Protein AF-A0A535Q9F5-F1 (afdb_monomer_lite)

Radius of gyration: 15.38 Å; chains: 1; bounding box: 37×26×51 Å

Foldseek 3Di:
DLCVLVVQWDWDADPNWIFTFDDDDPPDLLRTAKTWDDDPFWIKIAGSDDQPPQVVQQDPVNIGTGGPVDDDPVVSVSVSSNVSNVCRVVCVVPPDPDDDPPPDDDDDDDD

Secondary structure (DSSP, 8-state):
-HHHH-TTPEEEEETTEEEEE-SSSTTSGGGEEEEEEE-SSEEEEEESS--TT-GGGB-TTS-EEEETTS---HHHHHHHHHHHHHHHHHHTTS-----------------

pLDDT: mean 80.8, std 19.72, range [33.69, 95.62]

Sequence (111 aa):
MIRAEAPHATEKISYGIPFYEYGDKPNTFQSRLIYFAAQKNHIAVYPAGEAQGLEQYLTERSTLRFPMDKPLPMAKIRALVRTRVSERDAGAKAKPIGAGARRSRSTQSKP

Structure (mmCIF, N/CA/C/O backbone):
data_AF-A0A535Q9F5-F1
#
_entry.id   AF-A0A535Q9F5-F1
#
loop_
_atom_site.group_PDB
_atom_site.id
_atom_site.type_symbol
_atom_site.label_atom_id
_atom_site.label_alt_id
_atom_site.label_comp_id
_atom_site.label_asym_id
_atom_site.label_entity_id
_atom_site.label_seq_id
_atom_site.pdbx_PDB_ins_code
_atom_site.Cartn_x
_atom_site.Cartn_y
_atom_site.Cartn_z
_atom_site.occupancy
_atom_site.B_iso_or_equiv
_atom_site.auth_seq_id
_atom_site.auth_comp_id
_atom_site.auth_asym_id
_atom_site.auth_atom_id
_atom_site.pdbx_PDB_model_num
ATOM 1 N N . MET A 1 1 ? -11.339 -3.574 -7.686 1.00 83.25 1 MET A N 1
ATOM 2 C CA . MET A 1 1 ? -10.781 -2.249 -8.051 1.00 83.25 1 MET A CA 1
ATOM 3 C C . MET A 1 1 ? -9.296 -2.325 -8.376 1.00 83.25 1 MET A C 1
ATOM 5 O O . MET A 1 1 ? -8.943 -1.958 -9.481 1.00 83.25 1 MET A O 1
ATOM 9 N N . ILE A 1 2 ? -8.434 -2.800 -7.467 1.00 85.38 2 ILE A N 1
ATOM 10 C CA . ILE A 1 2 ? -6.973 -2.780 -7.681 1.00 85.38 2 ILE A CA 1
ATOM 11 C C . ILE A 1 2 ? -6.567 -3.579 -8.929 1.00 85.38 2 ILE A C 1
ATOM 13 O O . ILE A 1 2 ? -5.886 -3.038 -9.787 1.00 85.38 2 ILE A O 1
ATOM 17 N N . ARG A 1 3 ? -7.108 -4.790 -9.114 1.00 88.38 3 ARG A N 1
ATOM 18 C CA . ARG A 1 3 ? -6.904 -5.606 -10.329 1.00 88.38 3 ARG A CA 1
ATOM 19 C C . ARG A 1 3 ? -7.375 -4.952 -11.637 1.00 88.38 3 ARG A C 1
ATOM 21 O O . ARG A 1 3 ? -6.944 -5.375 -12.695 1.00 88.38 3 ARG A O 1
ATOM 28 N N . ALA A 1 4 ? -8.261 -3.955 -11.589 1.00 90.25 4 ALA A N 1
ATOM 29 C CA . ALA A 1 4 ? -8.678 -3.238 -12.797 1.00 90.25 4 ALA A CA 1
ATOM 30 C C . ALA A 1 4 ? -7.624 -2.208 -13.232 1.00 90.25 4 ALA A C 1
ATOM 32 O O . ALA A 1 4 ? -7.402 -2.029 -14.421 1.00 90.25 4 ALA A O 1
ATOM 33 N N . GLU A 1 5 ? -6.958 -1.562 -12.268 1.00 90.62 5 GLU A N 1
ATOM 34 C CA . GLU A 1 5 ? -5.864 -0.616 -12.538 1.00 90.62 5 GLU A CA 1
ATOM 35 C C . GLU A 1 5 ? -4.506 -1.327 -12.687 1.00 90.62 5 GLU A C 1
ATOM 37 O O . GLU A 1 5 ? -3.591 -0.779 -13.288 1.00 90.62 5 GLU A O 1
ATOM 42 N N . ALA A 1 6 ? -4.372 -2.543 -12.149 1.00 90.56 6 ALA A N 1
ATOM 43 C CA . ALA A 1 6 ? -3.177 -3.377 -12.241 1.00 90.56 6 ALA A CA 1
ATOM 44 C C . ALA A 1 6 ? -3.553 -4.839 -12.575 1.00 90.56 6 ALA A C 1
ATOM 46 O O . ALA A 1 6 ? -3.532 -5.696 -11.687 1.00 90.56 6 ALA A O 1
ATOM 47 N N . PRO A 1 7 ? -3.918 -5.155 -13.833 1.00 89.75 7 PRO A N 1
ATOM 48 C CA . PRO A 1 7 ? -4.374 -6.498 -14.222 1.00 89.75 7 PRO A CA 1
ATOM 49 C C . PRO A 1 7 ? -3.349 -7.607 -13.980 1.00 89.75 7 PRO A C 1
ATOM 51 O O . PRO A 1 7 ? -3.723 -8.733 -13.664 1.00 89.75 7 PRO A O 1
ATOM 54 N N . HIS A 1 8 ? -2.061 -7.274 -14.078 1.00 89.31 8 HIS A N 1
ATOM 55 C CA . HIS A 1 8 ? -0.950 -8.199 -13.842 1.00 89.31 8 HIS A CA 1
ATOM 56 C C . HIS A 1 8 ? -0.536 -8.287 -12.367 1.00 89.31 8 HIS A C 1
ATOM 58 O O . HIS A 1 8 ? 0.391 -9.023 -12.033 1.00 89.31 8 HIS A O 1
ATOM 64 N N . ALA A 1 9 ? -1.193 -7.542 -11.470 1.00 92.81 9 ALA A N 1
ATOM 65 C CA . ALA A 1 9 ? -0.891 -7.626 -10.052 1.00 92.81 9 ALA A CA 1
ATOM 66 C C . ALA A 1 9 ? -1.451 -8.920 -9.448 1.00 92.81 9 ALA A C 1
ATOM 68 O O . ALA A 1 9 ? -2.616 -9.273 -9.647 1.00 92.81 9 ALA A O 1
ATOM 69 N N . THR A 1 10 ? -0.628 -9.593 -8.651 1.00 93.31 10 THR A N 1
ATOM 70 C CA . THR A 1 10 ? -0.994 -10.810 -7.925 1.00 93.31 10 THR A CA 1
ATOM 71 C C . THR A 1 10 ? -1.310 -10.468 -6.476 1.00 93.31 10 THR A C 1
ATOM 73 O O . THR A 1 10 ? -0.543 -9.772 -5.812 1.00 93.31 10 THR A O 1
ATOM 76 N N . GLU A 1 11 ? -2.440 -10.953 -5.969 1.00 94.38 11 GLU A N 1
ATOM 77 C CA . GLU A 1 11 ? -2.783 -10.814 -4.554 1.00 94.38 11 GLU A CA 1
ATOM 78 C C . GLU A 1 11 ? -1.990 -11.826 -3.719 1.00 94.38 11 GLU A C 1
ATOM 80 O O . GLU A 1 11 ? -1.933 -13.012 -4.043 1.00 94.38 11 GLU A O 1
ATOM 85 N N . LYS A 1 12 ? -1.359 -11.350 -2.647 1.00 94.50 12 LYS A N 1
ATOM 86 C CA . LYS A 1 12 ? -0.548 -12.144 -1.723 1.00 94.50 12 LYS A CA 1
ATOM 87 C C . LYS A 1 12 ? -0.834 -11.733 -0.284 1.00 94.50 12 LYS A C 1
ATOM 89 O O . LYS A 1 12 ? -1.417 -10.685 -0.022 1.00 94.50 12 LYS A O 1
ATOM 94 N N . ILE A 1 13 ? -0.378 -12.546 0.663 1.00 93.56 13 ILE A N 1
ATOM 95 C CA . ILE A 1 13 ? -0.478 -12.263 2.096 1.00 93.56 13 ILE A CA 1
ATOM 96 C C . ILE A 1 13 ? 0.933 -12.183 2.677 1.00 93.56 13 ILE A C 1
ATOM 98 O O . ILE A 1 13 ? 1.765 -13.053 2.434 1.00 93.56 13 ILE A O 1
ATOM 102 N N . SER A 1 14 ? 1.209 -11.138 3.458 1.00 88.19 14 SER A N 1
ATOM 103 C CA . SER A 1 14 ? 2.447 -10.996 4.234 1.00 88.19 14 SER A CA 1
ATOM 104 C C . SER A 1 14 ? 2.105 -10.447 5.611 1.00 88.19 14 SER A C 1
ATOM 106 O O . SER A 1 14 ? 1.341 -9.493 5.715 1.00 88.19 14 SER A O 1
ATOM 108 N N . TYR A 1 15 ? 2.671 -11.033 6.670 1.00 87.62 15 TYR A N 1
ATOM 109 C CA . TYR A 1 15 ? 2.345 -10.683 8.064 1.00 87.62 15 TYR A CA 1
ATOM 110 C C . TYR A 1 15 ? 0.839 -10.768 8.388 1.00 87.62 15 TYR A C 1
ATOM 112 O O . TYR A 1 15 ? 0.326 -9.988 9.183 1.00 87.62 15 TYR A O 1
ATOM 120 N N . GLY A 1 16 ? 0.115 -11.679 7.727 1.00 91.56 16 GLY A N 1
ATOM 121 C CA . GLY A 1 16 ? -1.342 -11.803 7.856 1.00 91.56 16 GLY A CA 1
ATOM 122 C C . GLY A 1 16 ? -2.144 -10.684 7.178 1.00 91.56 16 GLY A C 1
ATOM 123 O O . GLY A 1 16 ? -3.358 -10.634 7.340 1.00 91.56 16 GLY A O 1
ATOM 124 N N . ILE A 1 17 ? -1.494 -9.797 6.416 1.00 92.00 17 ILE A N 1
ATOM 125 C CA . ILE A 1 17 ? -2.133 -8.670 5.731 1.00 92.00 17 ILE A CA 1
ATOM 126 C C . ILE A 1 17 ? -2.110 -8.906 4.212 1.00 92.00 17 ILE A C 1
ATOM 128 O O . ILE A 1 17 ? -1.028 -9.125 3.648 1.00 92.00 17 ILE A O 1
ATOM 132 N N . PRO A 1 18 ? -3.270 -8.845 3.536 1.00 94.44 18 PRO A N 1
ATOM 133 C CA . PRO A 1 18 ? -3.346 -8.887 2.082 1.00 94.44 18 PRO A CA 1
ATOM 134 C C . PRO A 1 18 ? -2.661 -7.689 1.415 1.00 94.44 18 PRO A C 1
ATOM 136 O O . PRO A 1 18 ? -2.749 -6.544 1.874 1.00 94.44 18 PRO A O 1
ATOM 139 N N . PHE A 1 19 ? -1.998 -7.948 0.292 1.00 94.56 19 PHE A N 1
ATOM 140 C CA . PHE A 1 19 ? -1.381 -6.927 -0.543 1.00 94.56 19 PHE A CA 1
ATOM 141 C C . PHE A 1 19 ? -1.354 -7.333 -2.011 1.00 94.56 19 PHE A C 1
ATOM 143 O O . PHE A 1 19 ? -1.454 -8.512 -2.344 1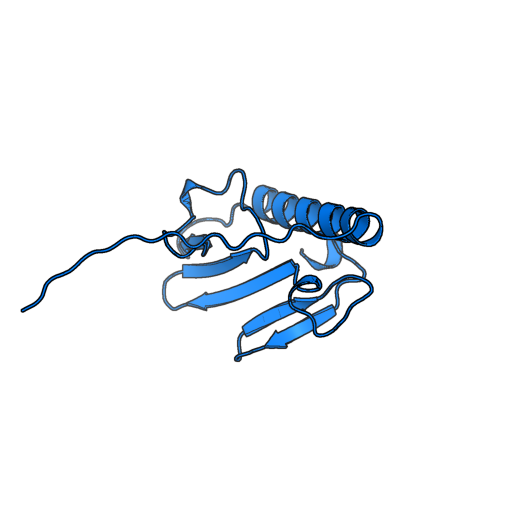.00 94.56 19 PHE A O 1
ATOM 150 N N . TYR A 1 20 ? -1.181 -6.345 -2.885 1.00 94.69 20 TYR A N 1
ATOM 151 C CA . TYR A 1 20 ? -0.971 -6.580 -4.311 1.00 94.69 20 TYR A CA 1
ATOM 152 C C . TYR A 1 20 ? 0.505 -6.439 -4.669 1.00 94.69 20 TYR A C 1
ATOM 154 O O . TYR A 1 20 ? 1.125 -5.402 -4.410 1.00 94.69 20 TYR A O 1
ATOM 162 N N . GLU A 1 21 ? 1.049 -7.496 -5.260 1.00 93.19 21 GLU A N 1
ATOM 163 C CA . GLU A 1 21 ? 2.391 -7.569 -5.820 1.00 93.19 21 GLU A CA 1
ATOM 164 C C . GLU A 1 21 ? 2.353 -7.329 -7.335 1.00 93.19 21 GLU A C 1
ATOM 166 O O . GLU A 1 21 ? 1.460 -7.834 -8.008 1.00 93.19 21 GLU A O 1
ATOM 171 N N . TYR A 1 22 ? 3.301 -6.569 -7.881 1.00 92.56 22 TYR A N 1
ATOM 172 C CA . TYR A 1 22 ? 3.367 -6.179 -9.288 1.00 92.56 22 TYR A CA 1
ATOM 173 C C . TYR A 1 22 ? 4.817 -5.940 -9.744 1.00 92.56 22 TYR A C 1
ATOM 175 O O . TYR A 1 22 ? 5.647 -5.457 -8.969 1.00 92.56 22 TYR A O 1
ATOM 183 N N . GLY A 1 23 ? 5.098 -6.223 -11.019 1.00 87.38 23 GLY A N 1
ATOM 184 C CA . GLY A 1 23 ? 6.397 -6.015 -11.669 1.00 87.38 23 GLY A CA 1
ATOM 185 C C . GLY A 1 23 ? 7.316 -7.244 -11.665 1.00 87.38 23 GLY A C 1
ATOM 186 O O . GLY A 1 23 ? 6.982 -8.295 -11.123 1.00 87.38 23 GLY A O 1
ATOM 187 N N . ASP A 1 24 ? 8.507 -7.094 -12.252 1.00 82.69 24 ASP A N 1
ATOM 188 C CA . ASP A 1 24 ? 9.392 -8.219 -12.623 1.00 82.69 24 ASP A CA 1
ATOM 189 C C . ASP A 1 24 ? 10.226 -8.807 -11.471 1.00 82.69 24 ASP A C 1
ATOM 191 O O . ASP A 1 24 ? 10.945 -9.790 -11.647 1.00 82.69 24 ASP A O 1
ATOM 195 N N . LYS A 1 25 ? 10.176 -8.197 -10.281 1.00 83.88 25 LYS A N 1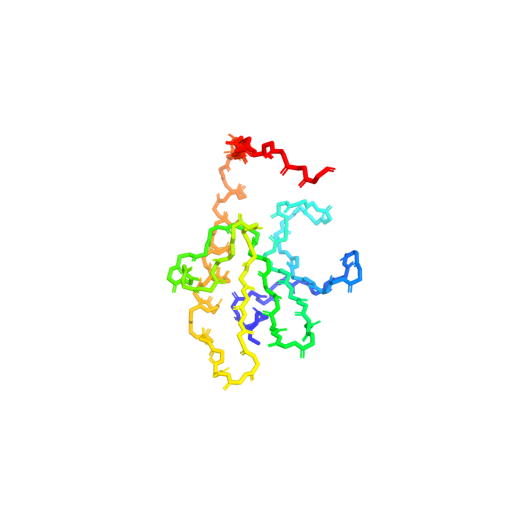
ATOM 196 C CA . LYS A 1 25 ? 10.965 -8.606 -9.104 1.00 83.88 25 LYS A CA 1
ATOM 197 C C . LYS A 1 25 ? 10.057 -9.092 -7.972 1.00 83.88 25 LYS A C 1
ATOM 199 O O . LYS A 1 25 ? 9.955 -8.395 -6.955 1.00 83.88 25 LYS A O 1
ATOM 204 N N . PRO A 1 26 ? 9.392 -10.251 -8.120 1.00 84.06 26 PRO A N 1
ATOM 205 C CA . PRO A 1 26 ? 8.459 -10.755 -7.120 1.00 84.06 26 PRO A CA 1
ATOM 206 C C . PRO A 1 26 ? 9.164 -11.039 -5.791 1.00 84.06 26 PRO A C 1
ATOM 208 O O . PRO A 1 26 ? 10.375 -11.256 -5.732 1.00 84.06 26 PRO A O 1
ATOM 211 N N . ASN A 1 27 ? 8.396 -11.048 -4.706 1.00 83.38 27 ASN A N 1
ATOM 212 C CA . ASN A 1 27 ? 8.850 -11.254 -3.330 1.00 83.38 27 ASN A CA 1
ATOM 213 C C . ASN A 1 27 ? 9.829 -10.185 -2.814 1.00 83.38 27 ASN A C 1
ATOM 215 O O . ASN A 1 27 ? 10.484 -10.378 -1.790 1.00 83.38 27 ASN A O 1
ATOM 219 N N . THR A 1 28 ? 9.906 -9.026 -3.473 1.00 84.88 28 THR A N 1
ATOM 220 C CA . THR A 1 28 ? 10.725 -7.895 -3.017 1.00 84.88 28 THR A CA 1
ATOM 221 C C . THR A 1 28 ? 9.866 -6.770 -2.457 1.00 84.88 28 THR A C 1
ATOM 223 O O . THR A 1 28 ? 8.693 -6.615 -2.802 1.00 84.88 28 THR A O 1
ATOM 226 N N . PHE A 1 29 ? 10.461 -5.911 -1.626 1.00 80.56 29 PHE A N 1
ATOM 227 C CA . PHE A 1 29 ? 9.773 -4.710 -1.145 1.00 80.56 29 PHE A CA 1
ATOM 228 C C . PHE A 1 29 ? 9.327 -3.780 -2.281 1.00 80.56 29 PHE A C 1
ATOM 230 O O . PHE A 1 29 ? 8.315 -3.098 -2.158 1.00 80.56 29 PHE A O 1
ATOM 237 N N . GLN A 1 30 ? 10.061 -3.786 -3.396 1.00 82.88 30 GLN A N 1
ATOM 238 C CA . GLN A 1 30 ? 9.788 -2.951 -4.564 1.00 82.88 30 GLN A CA 1
ATOM 239 C C . GLN A 1 30 ? 8.583 -3.444 -5.369 1.00 82.88 30 GLN A C 1
ATOM 241 O O . GLN A 1 30 ? 7.937 -2.642 -6.024 1.00 82.88 30 GLN A O 1
ATOM 246 N N . SER A 1 31 ? 8.252 -4.734 -5.302 1.00 87.31 31 SER A N 1
ATOM 247 C CA . SER A 1 31 ? 7.092 -5.284 -6.014 1.00 87.31 31 SER A CA 1
ATOM 248 C C . SER A 1 31 ? 5.750 -5.008 -5.336 1.00 87.31 31 SER A C 1
ATOM 250 O O . SER A 1 31 ? 4.696 -5.255 -5.903 1.00 87.31 31 SER A O 1
ATOM 252 N N . ARG A 1 32 ? 5.745 -4.482 -4.112 1.00 90.44 32 ARG A N 1
ATOM 253 C CA . ARG A 1 32 ? 4.507 -4.218 -3.372 1.00 90.44 32 ARG A CA 1
ATOM 254 C C . ARG A 1 32 ? 3.883 -2.922 -3.888 1.00 90.44 32 ARG A C 1
ATOM 256 O O . ARG A 1 32 ? 4.564 -1.900 -3.937 1.00 90.44 32 ARG A O 1
ATOM 263 N N . LEU A 1 33 ? 2.597 -2.946 -4.235 1.00 91.19 33 LEU A N 1
ATOM 264 C CA . LEU A 1 33 ? 1.843 -1.744 -4.613 1.00 91.19 33 LEU A CA 1
ATOM 265 C C . LEU A 1 33 ? 1.114 -1.139 -3.415 1.00 91.19 33 LEU A C 1
ATOM 267 O O . LEU A 1 33 ? 1.206 0.060 -3.144 1.00 91.19 33 LEU A O 1
ATOM 271 N N . ILE A 1 34 ? 0.359 -1.975 -2.710 1.00 92.38 34 ILE A N 1
ATOM 272 C CA . ILE A 1 34 ? -0.569 -1.533 -1.675 1.00 92.38 34 ILE A CA 1
ATOM 273 C C . ILE A 1 34 ? -0.913 -2.695 -0.749 1.00 92.38 34 ILE A C 1
ATOM 275 O O . ILE A 1 34 ? -1.178 -3.802 -1.217 1.00 92.38 34 ILE A O 1
ATOM 279 N N . TYR A 1 35 ? -0.935 -2.416 0.551 1.00 93.75 35 TYR A N 1
ATOM 280 C CA . TYR A 1 35 ? -1.500 -3.294 1.575 1.00 93.75 35 TYR A CA 1
ATOM 281 C C . TYR A 1 35 ? -2.820 -2.724 2.065 1.00 93.75 35 TYR A C 1
ATOM 283 O O . TYR A 1 35 ? -2.987 -1.501 2.127 1.00 93.75 35 TYR A O 1
ATOM 291 N N . PHE A 1 36 ? -3.718 -3.600 2.495 1.00 92.81 36 PHE A N 1
ATOM 292 C CA . PHE A 1 36 ? -4.977 -3.200 3.104 1.00 92.81 36 PHE A CA 1
ATOM 293 C C . PHE A 1 36 ? -5.336 -4.133 4.258 1.00 92.81 36 PHE A C 1
ATOM 295 O O . PHE A 1 36 ? -5.151 -5.343 4.180 1.00 92.81 36 PHE A O 1
ATOM 302 N N . ALA A 1 37 ? -5.852 -3.559 5.340 1.00 92.88 37 ALA A N 1
ATOM 303 C CA . ALA A 1 37 ? -6.287 -4.294 6.516 1.00 92.88 37 ALA A CA 1
ATOM 304 C C . ALA A 1 37 ? -7.605 -3.725 7.046 1.00 92.88 37 ALA A C 1
ATOM 306 O O . ALA A 1 37 ? -7.776 -2.508 7.157 1.00 92.88 37 ALA A O 1
ATOM 307 N N . ALA A 1 38 ? -8.519 -4.614 7.425 1.00 92.12 38 ALA A N 1
ATOM 308 C CA . ALA A 1 38 ? -9.699 -4.244 8.191 1.00 92.12 38 ALA A CA 1
ATOM 309 C C . ALA A 1 38 ? -9.311 -4.087 9.670 1.00 92.12 38 ALA A C 1
ATOM 311 O O . ALA A 1 38 ? -8.691 -4.973 10.256 1.00 92.12 38 ALA A O 1
ATOM 312 N N . GLN A 1 39 ? -9.655 -2.951 10.268 1.00 91.19 39 GLN A N 1
ATOM 313 C CA . GLN A 1 39 ? -9.522 -2.684 11.702 1.00 91.19 39 GLN A CA 1
ATOM 314 C C . GLN A 1 39 ? -10.912 -2.427 12.287 1.00 91.19 39 GLN A C 1
ATOM 316 O O . GLN A 1 39 ? -11.848 -2.158 11.546 1.00 91.19 39 GLN A O 1
ATOM 321 N N . LYS A 1 40 ? -11.059 -2.466 13.617 1.00 91.19 40 LYS A N 1
ATOM 322 C CA . LYS A 1 40 ? -12.380 -2.373 14.276 1.00 91.19 40 LYS A CA 1
ATOM 323 C C . LYS A 1 40 ? -13.228 -1.167 13.839 1.00 91.19 40 LYS A C 1
ATOM 325 O O . LYS A 1 40 ? -14.427 -1.312 13.675 1.00 91.19 40 LYS A O 1
ATOM 330 N N . ASN A 1 41 ? -12.596 -0.005 13.652 1.00 92.81 41 ASN A N 1
ATOM 331 C CA . ASN A 1 41 ? -13.290 1.266 13.384 1.00 92.81 41 ASN A CA 1
ATOM 332 C C . ASN A 1 41 ? -12.874 1.923 12.056 1.00 92.81 41 ASN A C 1
ATOM 334 O O . ASN A 1 41 ? -13.339 3.013 11.726 1.00 92.81 41 ASN A O 1
ATOM 338 N N . HIS A 1 42 ? -11.922 1.334 11.330 1.00 94.38 42 HIS A N 1
ATOM 339 C CA . HIS A 1 42 ? -11.368 1.936 10.119 1.00 94.38 42 HIS A CA 1
ATOM 340 C C . HIS A 1 42 ? -10.794 0.878 9.180 1.00 94.38 42 HIS A C 1
ATOM 342 O O . HIS A 1 42 ? -10.471 -0.237 9.582 1.00 94.38 42 HIS A O 1
ATOM 348 N N . ILE A 1 43 ? -10.607 1.254 7.924 1.00 94.44 43 ILE A N 1
ATOM 349 C CA . ILE A 1 43 ? -9.826 0.489 6.959 1.00 94.44 43 ILE A CA 1
ATOM 350 C C . ILE A 1 43 ? -8.436 1.119 6.908 1.00 94.44 43 ILE A C 1
ATOM 352 O O . ILE A 1 43 ? -8.294 2.318 6.657 1.00 94.44 43 ILE A O 1
ATOM 356 N N . ALA A 1 44 ? -7.410 0.323 7.192 1.00 94.00 44 ALA A N 1
ATOM 357 C CA . ALA A 1 44 ? -6.021 0.742 7.099 1.00 94.00 44 ALA A CA 1
ATOM 358 C C . ALA A 1 44 ? -5.479 0.399 5.712 1.00 94.00 44 ALA A C 1
ATOM 360 O O . ALA A 1 44 ? -5.608 -0.732 5.247 1.00 94.00 44 ALA A O 1
ATOM 361 N N . VAL A 1 45 ? -4.853 1.372 5.060 1.00 94.25 45 VAL A N 1
ATOM 362 C CA . VAL A 1 45 ? -4.167 1.192 3.783 1.00 94.25 45 VAL A CA 1
ATOM 363 C C . VAL A 1 45 ? -2.728 1.647 3.938 1.00 94.25 45 VAL A C 1
ATOM 365 O O . VAL A 1 45 ? -2.459 2.746 4.423 1.00 94.25 45 VAL A O 1
ATOM 368 N N . TYR A 1 46 ? -1.802 0.805 3.494 1.00 92.25 46 TYR A N 1
ATOM 369 C CA . TYR A 1 46 ? -0.379 1.116 3.498 1.00 92.25 46 TYR A CA 1
ATOM 370 C C . TYR A 1 46 ? 0.065 1.268 2.045 1.00 92.25 46 TYR A C 1
ATOM 372 O O . TYR A 1 46 ? 0.222 0.263 1.339 1.00 92.25 46 TYR A O 1
ATOM 380 N N . PRO A 1 47 ? 0.200 2.512 1.563 1.00 88.75 47 PRO A N 1
ATOM 381 C CA . PRO A 1 47 ? 0.707 2.762 0.228 1.00 88.75 47 PRO A CA 1
ATOM 382 C C . PRO A 1 47 ? 2.195 2.405 0.198 1.00 88.75 47 PRO A C 1
ATOM 384 O O . PRO A 1 47 ? 2.969 2.861 1.038 1.00 88.75 47 PRO A O 1
ATOM 387 N N . ALA A 1 48 ? 2.629 1.610 -0.780 1.00 86.00 48 ALA A N 1
ATOM 388 C CA . ALA A 1 48 ? 4.053 1.362 -1.001 1.00 86.00 48 ALA A CA 1
ATOM 389 C C . ALA A 1 48 ? 4.700 2.526 -1.787 1.00 86.00 48 ALA A C 1
ATOM 391 O O . ALA A 1 48 ? 5.334 2.313 -2.823 1.00 86.00 48 ALA A O 1
ATOM 392 N N . GLY A 1 49 ? 4.470 3.758 -1.315 1.00 83.38 49 GLY A N 1
ATOM 393 C CA . GLY A 1 49 ? 4.913 5.034 -1.886 1.00 83.38 49 GLY A CA 1
ATOM 394 C C . GLY A 1 49 ? 4.073 6.220 -1.376 1.00 83.38 49 GLY A C 1
ATOM 395 O O . GLY A 1 49 ? 3.322 6.085 -0.412 1.00 83.38 49 GLY A O 1
ATOM 396 N N . GLU A 1 50 ? 4.179 7.383 -2.023 1.00 83.19 50 GLU A N 1
ATOM 397 C CA . GLU A 1 50 ? 3.461 8.609 -1.631 1.00 83.19 50 GLU A CA 1
ATOM 398 C C . GLU A 1 50 ? 1.940 8.555 -1.859 1.00 83.19 50 GLU A C 1
ATOM 400 O O . GLU A 1 50 ? 1.473 8.025 -2.866 1.00 83.19 50 GLU A O 1
ATOM 405 N N . ALA A 1 51 ? 1.157 9.150 -0.954 1.00 85.38 51 ALA A N 1
ATOM 406 C CA . ALA A 1 51 ? -0.308 9.162 -1.000 1.00 85.38 51 ALA A CA 1
ATOM 407 C C . ALA A 1 51 ? -0.888 10.552 -1.302 1.00 85.38 51 ALA A C 1
ATOM 409 O O . ALA A 1 51 ? -1.638 11.111 -0.500 1.00 85.38 51 ALA A O 1
ATOM 410 N N . GLN A 1 52 ? -0.532 11.100 -2.464 1.00 85.06 52 GLN A N 1
ATOM 411 C CA . GLN A 1 52 ? -0.997 12.416 -2.911 1.00 85.06 52 GLN A CA 1
ATOM 412 C C . GLN A 1 52 ? -2.532 12.497 -2.971 1.00 85.06 52 GLN A C 1
ATOM 414 O O . GLN A 1 52 ? -3.209 11.582 -3.449 1.00 85.06 52 GLN A O 1
ATOM 419 N N . GLY A 1 53 ? -3.090 13.598 -2.471 1.00 86.12 53 GLY A N 1
ATOM 420 C CA . GLY A 1 53 ? -4.529 13.860 -2.413 1.00 86.12 53 GLY A CA 1
ATOM 421 C C . GLY A 1 53 ? -5.275 13.114 -1.299 1.00 86.12 53 GLY A C 1
ATOM 422 O O . GLY A 1 53 ? -6.499 13.264 -1.175 1.00 86.12 53 GLY A O 1
ATOM 423 N N . LEU A 1 54 ? -4.581 12.296 -0.502 1.00 91.69 54 LEU A N 1
ATOM 424 C CA . LEU A 1 54 ? -5.119 11.529 0.627 1.00 91.69 54 LEU A CA 1
ATOM 425 C C . LEU A 1 54 ? -4.529 11.979 1.976 1.00 91.69 54 LEU A C 1
ATOM 427 O O . LEU A 1 54 ? -4.660 11.267 2.970 1.00 91.69 54 LEU A O 1
ATOM 431 N N . GLU A 1 55 ? -3.932 13.168 2.030 1.00 91.44 55 GLU A N 1
ATOM 432 C CA . GLU A 1 55 ? -3.219 13.722 3.187 1.00 91.44 55 GLU A CA 1
ATOM 433 C C . GLU A 1 55 ? -4.104 13.777 4.435 1.00 91.44 55 GLU A C 1
ATOM 435 O O . GLU A 1 55 ? -3.655 13.444 5.525 1.00 91.44 55 GLU A O 1
ATOM 440 N N . GLN A 1 56 ? -5.392 14.094 4.270 1.00 92.12 56 GLN A N 1
ATOM 441 C CA . GLN A 1 56 ? -6.362 14.129 5.373 1.00 92.12 56 GLN A CA 1
ATOM 442 C C . GLN A 1 56 ? -6.589 12.768 6.059 1.00 92.12 56 GLN A C 1
ATOM 444 O O . GLN A 1 56 ? -7.097 12.718 7.175 1.00 92.12 56 GLN A O 1
ATOM 449 N N . TYR A 1 57 ? -6.250 11.660 5.391 1.00 92.56 57 TYR A N 1
ATOM 450 C CA . TYR A 1 57 ? -6.344 10.304 5.944 1.00 92.56 57 TYR A CA 1
ATOM 451 C C . TYR A 1 57 ? -4.982 9.777 6.405 1.00 92.56 57 TYR A C 1
ATOM 453 O O . TYR A 1 57 ? -4.906 8.681 6.967 1.00 92.56 57 TYR A O 1
ATOM 461 N N . LEU A 1 58 ? -3.903 10.515 6.132 1.00 92.38 58 LEU A N 1
ATOM 462 C CA . LEU A 1 58 ? -2.542 10.094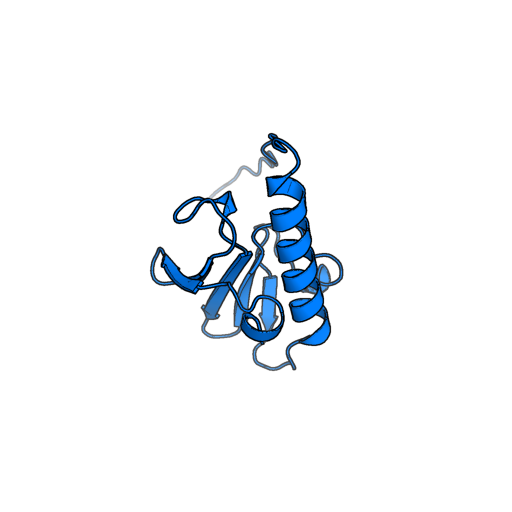 6.408 1.00 92.38 58 LEU A CA 1
ATOM 463 C C . LEU A 1 58 ? -2.223 10.277 7.890 1.00 92.38 58 LEU A C 1
ATOM 465 O O . LEU A 1 58 ? -2.332 11.356 8.461 1.00 92.38 58 LEU A O 1
ATOM 469 N N . THR A 1 59 ? -1.783 9.195 8.514 1.00 89.69 59 THR A N 1
ATOM 470 C CA . THR A 1 59 ? -1.246 9.222 9.875 1.00 89.69 59 THR A CA 1
ATOM 471 C C . THR A 1 59 ? 0.248 9.523 9.865 1.00 89.69 59 THR A C 1
ATOM 473 O O . THR A 1 59 ? 0.939 9.308 8.868 1.00 89.69 59 THR A O 1
ATOM 476 N N . GLU A 1 60 ? 0.797 9.904 11.019 1.00 83.31 60 GLU A N 1
ATOM 477 C CA . GLU A 1 60 ? 2.236 10.159 11.180 1.00 83.31 60 GLU A CA 1
ATOM 478 C C . GLU A 1 60 ? 3.128 8.958 10.812 1.00 83.31 60 GLU A C 1
ATOM 480 O O . GLU A 1 60 ? 4.299 9.127 10.477 1.00 83.31 60 GLU A O 1
ATOM 485 N N . ARG A 1 61 ? 2.571 7.738 10.831 1.00 82.38 61 ARG A N 1
ATOM 486 C CA . ARG A 1 61 ? 3.256 6.481 10.490 1.00 82.38 61 ARG A CA 1
ATOM 487 C C . ARG A 1 61 ? 3.096 6.077 9.019 1.00 82.38 61 ARG A C 1
ATOM 489 O O . ARG A 1 61 ? 3.232 4.903 8.693 1.00 82.38 61 ARG A O 1
ATOM 496 N N . SER A 1 62 ? 2.780 7.019 8.129 1.00 85.19 62 SER A N 1
ATOM 497 C CA . SER A 1 62 ? 2.589 6.766 6.688 1.00 85.19 62 SER A CA 1
ATOM 498 C C . SER A 1 62 ? 1.500 5.725 6.372 1.00 85.19 62 SER A C 1
ATOM 500 O O . SER A 1 62 ? 1.551 5.037 5.358 1.00 85.19 62 SER A O 1
ATOM 502 N N . THR A 1 63 ? 0.511 5.585 7.258 1.00 91.69 63 THR A N 1
ATOM 503 C CA . THR A 1 63 ? -0.662 4.719 7.056 1.00 91.69 63 THR A CA 1
ATOM 504 C C . THR A 1 63 ? -1.871 5.590 6.765 1.00 91.69 63 THR A C 1
ATOM 506 O O . THR A 1 63 ? -2.117 6.543 7.505 1.00 91.69 63 THR A O 1
ATOM 509 N N . LEU A 1 64 ? -2.639 5.247 5.738 1.00 94.19 64 LEU A N 1
ATOM 510 C CA . LEU A 1 64 ? -3.928 5.861 5.456 1.00 94.19 64 LEU A CA 1
ATOM 511 C C . LEU A 1 64 ? -5.003 5.168 6.296 1.00 94.19 64 LEU A C 1
ATOM 513 O O . LEU A 1 64 ? -5.137 3.945 6.239 1.00 94.19 64 LEU A O 1
ATOM 517 N N . ARG A 1 65 ? -5.759 5.932 7.084 1.00 95.62 65 ARG A N 1
ATOM 518 C CA . ARG A 1 65 ? -6.882 5.417 7.876 1.00 95.62 65 ARG A CA 1
ATOM 519 C C . ARG A 1 65 ? -8.185 5.983 7.349 1.00 95.62 65 ARG A C 1
ATOM 521 O O . ARG A 1 65 ? -8.448 7.176 7.471 1.00 95.62 65 ARG A O 1
ATOM 528 N N . PHE A 1 66 ? -9.008 5.107 6.794 1.00 95.00 66 PHE A N 1
ATOM 529 C CA . PHE A 1 66 ? -10.326 5.462 6.302 1.00 95.00 66 PHE A CA 1
ATOM 530 C C . PHE A 1 66 ? -11.389 5.102 7.340 1.00 95.00 66 PHE A C 1
ATOM 532 O O . PHE A 1 66 ? -11.507 3.921 7.673 1.00 95.00 66 PHE A O 1
ATOM 539 N N . PRO A 1 67 ? -12.149 6.076 7.863 1.00 94.31 67 PRO A N 1
ATOM 540 C CA . PRO A 1 67 ? -13.243 5.802 8.792 1.00 94.31 67 PRO A CA 1
ATOM 541 C C . PRO A 1 67 ? -14.285 4.861 8.170 1.00 94.31 67 PRO A C 1
ATOM 543 O O . PRO A 1 67 ? -14.581 4.981 6.983 1.00 94.31 67 PRO A O 1
ATOM 546 N N . MET A 1 68 ? -14.826 3.923 8.952 1.00 91.50 68 MET A N 1
ATOM 547 C CA . MET A 1 68 ? -15.849 2.980 8.464 1.00 91.50 68 MET A CA 1
ATOM 548 C C . MET A 1 68 ? -17.226 3.621 8.249 1.00 91.50 68 MET A C 1
ATOM 550 O O . MET A 1 68 ? -18.026 3.101 7.480 1.00 91.50 68 MET A O 1
ATOM 554 N N . ASP A 1 69 ? -17.495 4.748 8.905 1.00 92.50 69 ASP A N 1
ATOM 555 C CA . ASP A 1 69 ? -18.743 5.516 8.831 1.00 92.50 69 ASP A CA 1
ATOM 556 C C . ASP A 1 69 ? -18.821 6.438 7.603 1.00 92.50 69 ASP A C 1
ATOM 558 O O . ASP A 1 69 ? -19.843 7.082 7.372 1.00 92.50 69 ASP A O 1
ATOM 562 N N . LYS A 1 70 ? -17.749 6.522 6.804 1.00 89.88 70 LYS A N 1
ATOM 563 C CA . LYS A 1 70 ? -17.659 7.422 5.649 1.00 89.88 70 LYS A CA 1
ATOM 564 C C . LYS A 1 70 ? -17.400 6.654 4.356 1.00 89.88 70 LYS A C 1
ATOM 566 O O . LYS A 1 70 ? -16.682 5.654 4.362 1.00 89.88 70 LYS A O 1
ATOM 571 N N . PRO A 1 71 ? -17.922 7.141 3.217 1.00 91.62 71 PRO A N 1
ATOM 572 C CA . PRO A 1 71 ? -17.626 6.533 1.931 1.00 91.62 71 PRO A CA 1
ATOM 573 C C . PRO A 1 71 ? -16.124 6.603 1.640 1.00 91.62 71 PRO A C 1
ATOM 575 O O . PRO A 1 71 ? -15.475 7.638 1.821 1.00 91.62 71 PRO A O 1
ATOM 578 N N . LEU A 1 72 ? -15.572 5.493 1.149 1.00 91.06 72 LEU A N 1
ATOM 579 C CA . LEU A 1 72 ? -14.184 5.450 0.705 1.00 91.06 72 LEU A CA 1
ATOM 580 C C . LEU A 1 72 ? -13.992 6.369 -0.511 1.00 91.06 72 LEU A C 1
ATOM 582 O O . LEU A 1 72 ? -14.783 6.301 -1.457 1.00 91.06 72 LEU A O 1
ATOM 586 N N . PRO A 1 73 ? -12.921 7.182 -0.560 1.00 92.62 73 PRO A N 1
ATOM 587 C CA . PRO A 1 73 ? -12.618 8.036 -1.703 1.00 92.62 73 PRO A CA 1
ATOM 588 C C . PRO A 1 73 ? -12.028 7.204 -2.851 1.00 92.62 73 PRO A C 1
ATOM 590 O O . PRO A 1 73 ? -10.850 7.316 -3.195 1.00 92.62 73 PRO A O 1
ATOM 593 N N . MET A 1 74 ? -12.851 6.344 -3.449 1.00 91.38 74 M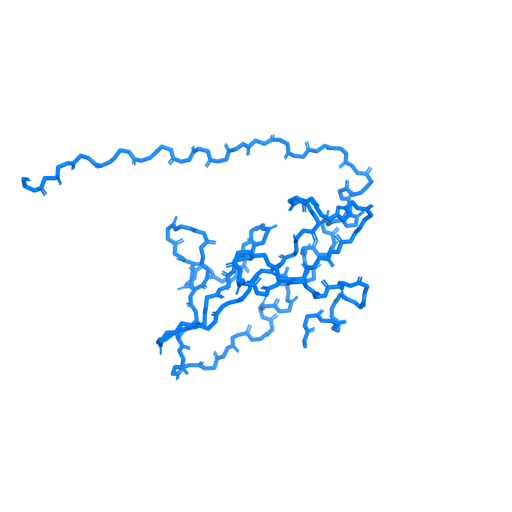ET A N 1
ATOM 594 C CA . MET A 1 74 ? -12.419 5.313 -4.395 1.00 91.38 74 MET A CA 1
ATOM 595 C C . MET A 1 74 ? -11.626 5.883 -5.571 1.00 91.38 74 MET A C 1
ATOM 597 O O . MET A 1 74 ? -10.613 5.303 -5.947 1.00 91.38 74 MET A O 1
ATOM 601 N N . ALA A 1 75 ? -12.024 7.037 -6.114 1.00 92.25 75 ALA A N 1
ATOM 602 C CA . ALA A 1 75 ? -11.303 7.696 -7.206 1.00 92.25 75 ALA A CA 1
ATOM 603 C C . ALA A 1 75 ? -9.847 8.031 -6.832 1.00 92.25 75 ALA A C 1
ATOM 605 O O . ALA A 1 75 ? -8.931 7.777 -7.611 1.00 92.25 75 ALA A O 1
ATOM 606 N N . LYS A 1 76 ? -9.620 8.517 -5.607 1.00 92.62 76 LYS A N 1
ATOM 607 C CA . LYS A 1 76 ? -8.279 8.836 -5.102 1.00 92.62 76 LYS A CA 1
ATOM 608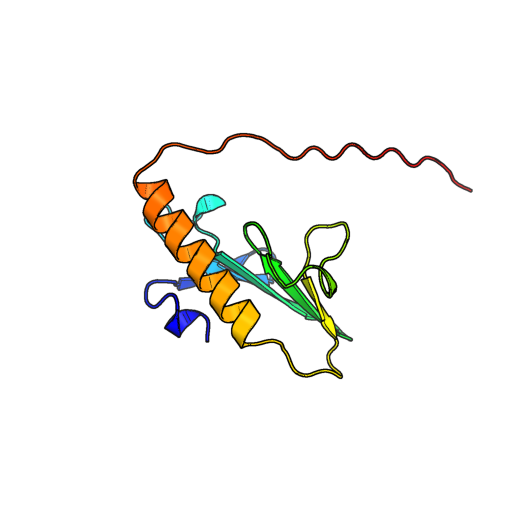 C C . LYS A 1 76 ? -7.451 7.574 -4.863 1.00 92.62 76 LYS A C 1
ATOM 610 O O . LYS A 1 76 ? -6.270 7.546 -5.186 1.00 92.62 76 LYS A O 1
ATOM 615 N N . ILE A 1 77 ? -8.072 6.504 -4.358 1.00 91.38 77 ILE A N 1
ATOM 616 C CA . ILE A 1 77 ? -7.382 5.218 -4.170 1.00 91.38 77 ILE A CA 1
ATOM 617 C C . ILE A 1 77 ? -7.015 4.598 -5.532 1.00 91.38 77 ILE A C 1
ATOM 619 O O . ILE A 1 77 ? -5.925 4.052 -5.675 1.00 91.38 77 ILE A O 1
ATOM 623 N N . ARG A 1 78 ? -7.869 4.719 -6.560 1.00 92.81 78 ARG A N 1
ATOM 624 C CA . ARG A 1 78 ? -7.522 4.305 -7.936 1.00 92.81 78 ARG A CA 1
ATOM 625 C C . ARG A 1 78 ? -6.333 5.086 -8.476 1.00 92.81 78 ARG A C 1
ATOM 627 O O . ARG A 1 78 ? -5.398 4.471 -8.976 1.00 92.81 78 ARG A O 1
ATOM 634 N N . ALA A 1 79 ? -6.351 6.411 -8.330 1.00 92.00 79 ALA A N 1
ATOM 635 C CA . ALA A 1 79 ? -5.244 7.263 -8.752 1.00 92.00 79 ALA A CA 1
ATOM 636 C C . ALA A 1 79 ? -3.930 6.861 -8.062 1.00 92.00 79 ALA A C 1
ATOM 638 O O . ALA A 1 79 ? -2.928 6.664 -8.737 1.00 92.00 79 ALA A O 1
ATOM 639 N N . LEU A 1 80 ? -3.960 6.616 -6.747 1.00 91.06 80 LEU A N 1
ATOM 640 C CA . LEU A 1 80 ? -2.816 6.104 -5.988 1.00 91.06 80 LEU A CA 1
ATOM 641 C C . LEU A 1 80 ? -2.259 4.795 -6.573 1.00 91.06 80 LEU A C 1
ATOM 643 O O . LEU A 1 80 ? -1.047 4.666 -6.751 1.00 91.06 80 LEU A O 1
ATOM 647 N N . VAL A 1 81 ? -3.127 3.823 -6.870 1.00 92.12 81 VAL A N 1
ATOM 648 C CA . VAL A 1 81 ? -2.713 2.536 -7.457 1.00 92.12 81 VAL A CA 1
ATOM 649 C C . VAL A 1 81 ? -2.097 2.748 -8.838 1.00 92.12 81 VAL A C 1
ATOM 651 O O . VAL A 1 81 ? -1.028 2.208 -9.107 1.00 92.12 81 VAL A O 1
ATOM 654 N N . ARG A 1 82 ? -2.721 3.570 -9.687 1.00 91.75 82 ARG A N 1
ATOM 655 C CA . ARG A 1 82 ? -2.224 3.880 -11.032 1.00 91.75 82 ARG A CA 1
ATOM 656 C C . ARG A 1 82 ? -0.853 4.553 -10.997 1.00 91.75 82 ARG A C 1
ATOM 658 O O . ARG A 1 82 ? 0.038 4.146 -11.736 1.00 91.75 82 ARG A O 1
ATOM 665 N N . THR A 1 83 ? -0.662 5.531 -10.112 1.00 90.94 83 THR A N 1
ATOM 666 C CA . THR A 1 83 ? 0.639 6.183 -9.915 1.00 90.94 83 THR A CA 1
ATOM 667 C C . THR A 1 83 ? 1.695 5.166 -9.497 1.00 90.94 83 THR A C 1
ATOM 669 O O . THR A 1 83 ? 2.785 5.152 -10.062 1.00 90.94 83 THR A O 1
ATOM 672 N N . ARG A 1 84 ? 1.370 4.251 -8.572 1.00 89.56 84 ARG A N 1
ATOM 673 C CA . ARG A 1 84 ? 2.303 3.190 -8.171 1.00 89.56 84 ARG A CA 1
ATOM 674 C C . ARG A 1 84 ? 2.664 2.262 -9.319 1.00 89.56 84 ARG A C 1
ATOM 676 O O . ARG A 1 84 ? 3.844 1.996 -9.495 1.00 89.56 84 ARG A O 1
ATOM 683 N N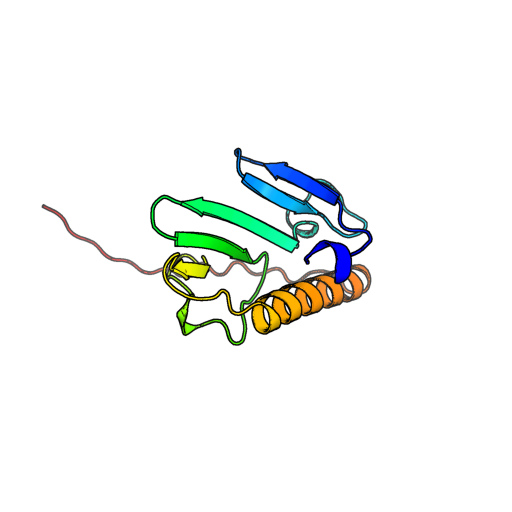 . VAL A 1 85 ? 1.688 1.795 -10.095 1.00 90.94 85 VAL A N 1
ATOM 684 C CA . VAL A 1 85 ? 1.941 0.965 -11.285 1.00 90.94 85 VAL A CA 1
ATOM 685 C C . VAL A 1 85 ? 2.889 1.688 -12.242 1.00 90.94 85 VAL A C 1
ATOM 687 O O . VAL A 1 85 ? 3.950 1.157 -12.556 1.00 90.94 85 VAL A O 1
ATOM 690 N N . SER A 1 86 ? 2.580 2.942 -12.586 1.00 89.62 86 SER A N 1
ATOM 691 C CA . SER A 1 86 ? 3.410 3.752 -13.483 1.00 89.62 86 SER A CA 1
ATOM 692 C C . SER A 1 86 ? 4.837 3.941 -12.964 1.00 89.62 86 SER A C 1
ATOM 694 O O . SER A 1 86 ? 5.784 3.883 -13.743 1.00 89.62 86 SER A O 1
ATOM 696 N N . GLU A 1 87 ? 5.023 4.167 -11.663 1.00 86.88 87 GLU A N 1
ATOM 697 C CA . GLU A 1 87 ? 6.356 4.278 -11.064 1.00 86.88 87 GLU A CA 1
ATOM 698 C C . GLU A 1 87 ? 7.115 2.954 -11.064 1.00 86.88 87 GLU A C 1
ATOM 700 O O . GLU A 1 87 ? 8.338 2.955 -11.200 1.00 86.88 87 GLU A O 1
ATOM 705 N N . ARG A 1 88 ? 6.422 1.819 -10.908 1.00 86.69 88 ARG A N 1
ATOM 706 C CA . ARG A 1 88 ? 7.055 0.498 -11.008 1.00 86.69 88 ARG A CA 1
ATOM 707 C C . ARG A 1 88 ? 7.472 0.194 -12.438 1.00 86.69 88 ARG A C 1
ATOM 709 O O . ARG A 1 88 ? 8.605 -0.236 -12.631 1.00 86.69 88 ARG A O 1
ATOM 716 N N . ASP A 1 89 ? 6.632 0.510 -13.416 1.00 86.44 89 ASP A N 1
ATOM 717 C CA . ASP A 1 89 ? 6.958 0.344 -14.834 1.00 86.44 89 ASP A CA 1
ATOM 718 C C . ASP A 1 89 ? 8.110 1.272 -15.263 1.00 86.44 89 ASP A C 1
ATOM 720 O O . ASP A 1 89 ? 9.013 0.863 -15.996 1.00 86.44 89 ASP A O 1
ATOM 724 N N . ALA A 1 90 ? 8.137 2.514 -14.764 1.00 83.50 90 ALA A N 1
ATOM 725 C CA . ALA A 1 90 ? 9.216 3.466 -15.032 1.00 83.50 90 ALA A CA 1
ATOM 726 C C . ALA A 1 90 ? 10.517 3.108 -14.290 1.00 83.50 90 ALA A C 1
ATOM 728 O O . ALA A 1 90 ? 11.602 3.178 -14.865 1.00 83.50 90 ALA A O 1
ATOM 729 N N . GLY A 1 91 ? 10.428 2.678 -13.030 1.00 66.62 91 GLY A N 1
ATOM 730 C CA . GLY A 1 91 ? 11.562 2.239 -12.210 1.00 66.62 91 GLY A CA 1
ATOM 731 C C . GLY A 1 91 ? 12.146 0.887 -12.635 1.00 66.62 91 GLY A C 1
ATOM 732 O O . GLY A 1 91 ? 13.318 0.615 -12.380 1.00 66.62 91 GLY A O 1
ATOM 733 N N . ALA A 1 92 ? 11.386 0.052 -13.349 1.00 56.78 92 ALA A N 1
ATOM 734 C CA . ALA A 1 92 ? 11.943 -1.089 -14.076 1.00 56.78 92 ALA A CA 1
ATOM 735 C C . ALA A 1 92 ? 12.909 -0.635 -15.192 1.00 56.78 92 ALA A C 1
ATOM 737 O O . ALA A 1 92 ? 13.849 -1.358 -15.520 1.00 56.78 92 ALA A O 1
ATOM 738 N N . LYS A 1 93 ? 12.738 0.591 -15.714 1.00 48.69 93 LYS A N 1
ATOM 739 C CA . LYS A 1 93 ? 13.608 1.213 -16.728 1.00 48.69 93 LYS A CA 1
ATOM 740 C C . LYS A 1 93 ? 14.650 2.193 -16.158 1.00 48.69 93 LYS A C 1
ATOM 742 O O . LYS A 1 93 ? 15.583 2.540 -16.877 1.00 48.69 93 LYS A O 1
ATOM 747 N N . ALA A 1 94 ? 14.562 2.594 -14.885 1.00 38.66 94 ALA A N 1
ATOM 748 C CA . ALA A 1 94 ? 15.507 3.514 -14.236 1.00 38.66 94 ALA A CA 1
ATOM 749 C C . ALA A 1 94 ? 15.925 3.043 -12.822 1.00 38.66 94 ALA A C 1
ATOM 751 O O . ALA A 1 94 ? 15.104 2.888 -11.921 1.00 38.66 94 ALA A O 1
ATOM 752 N N . LYS A 1 95 ? 17.234 2.819 -12.628 1.00 33.69 95 LYS A N 1
ATOM 753 C CA . LYS A 1 95 ? 17.886 2.385 -11.369 1.00 33.69 95 LYS A CA 1
ATOM 754 C C . LYS A 1 95 ? 17.734 3.426 -10.227 1.00 33.69 95 LYS A C 1
ATOM 756 O O . LYS A 1 95 ? 17.428 4.582 -10.483 1.00 33.69 95 LYS A O 1
ATOM 761 N N . PRO A 1 96 ? 17.945 3.016 -8.960 1.00 35.84 96 PRO A N 1
ATOM 762 C CA . PRO A 1 96 ? 16.980 3.094 -7.870 1.00 35.84 96 PRO A CA 1
ATOM 763 C C . PRO A 1 96 ? 16.985 4.432 -7.115 1.00 35.84 96 PRO A C 1
ATOM 765 O O . PRO A 1 96 ? 18.040 4.998 -6.837 1.00 35.84 96 PRO A O 1
ATOM 768 N N . ILE A 1 97 ? 15.817 4.852 -6.625 1.00 37.69 97 ILE A N 1
ATOM 769 C CA . ILE A 1 97 ? 15.744 5.809 -5.515 1.00 37.69 97 ILE A CA 1
ATOM 770 C C . ILE A 1 97 ? 16.122 5.104 -4.207 1.00 37.69 97 ILE A C 1
ATOM 772 O O . ILE A 1 97 ? 15.301 4.498 -3.520 1.00 37.69 97 ILE A O 1
ATOM 776 N N . GLY A 1 98 ? 17.407 5.149 -3.873 1.00 36.00 98 GLY A N 1
ATOM 777 C CA . GLY A 1 98 ? 17.850 4.994 -2.496 1.00 36.00 98 GLY A CA 1
ATOM 778 C C . GLY A 1 98 ? 17.688 6.323 -1.765 1.00 36.00 98 GLY A C 1
ATOM 779 O O . GLY A 1 98 ? 18.276 7.305 -2.191 1.00 36.00 98 GLY A O 1
ATOM 780 N N . ALA A 1 99 ? 16.919 6.351 -0.678 1.00 35.53 99 ALA A N 1
ATOM 781 C CA . ALA A 1 99 ? 17.185 7.186 0.498 1.00 35.53 99 ALA A CA 1
ATOM 782 C C . ALA A 1 99 ? 16.088 6.943 1.534 1.00 35.53 99 ALA A C 1
ATOM 784 O O . ALA A 1 99 ? 14.914 7.237 1.316 1.00 35.53 99 ALA A O 1
ATOM 785 N N . GLY A 1 100 ? 16.470 6.385 2.679 1.00 39.44 100 GLY A N 1
ATOM 786 C CA . GLY A 1 100 ? 15.568 6.255 3.807 1.00 39.44 100 GLY A CA 1
ATOM 787 C C . GLY A 1 100 ? 15.104 7.625 4.289 1.00 39.44 100 GLY A C 1
ATOM 788 O O . GLY A 1 100 ? 15.917 8.473 4.645 1.00 39.44 100 GLY A O 1
ATOM 789 N N . ALA A 1 101 ? 13.796 7.808 4.421 1.00 38.25 101 ALA A N 1
ATOM 790 C CA . ALA A 1 101 ? 13.272 8.821 5.319 1.00 38.25 101 ALA A CA 1
ATOM 791 C C . ALA A 1 101 ? 13.392 8.292 6.758 1.00 38.25 101 ALA A C 1
ATOM 793 O O . ALA A 1 101 ? 12.410 7.896 7.386 1.00 38.25 101 ALA A O 1
ATOM 794 N N . ARG A 1 102 ? 14.620 8.307 7.301 1.00 41.06 102 ARG A N 1
ATOM 795 C CA . ARG A 1 102 ? 14.800 8.564 8.733 1.00 41.06 102 ARG A CA 1
ATOM 796 C C . ARG A 1 102 ? 14.163 9.926 8.992 1.00 41.06 102 ARG A C 1
ATOM 798 O O . ARG A 1 102 ? 14.796 10.954 8.796 1.00 41.06 102 ARG A O 1
ATOM 805 N N . ARG A 1 103 ? 12.911 9.945 9.442 1.00 37.56 103 ARG A N 1
ATOM 806 C CA . ARG A 1 103 ? 12.435 11.057 10.260 1.00 37.56 103 ARG A CA 1
ATOM 807 C C . ARG A 1 103 ? 12.772 10.718 11.699 1.00 37.56 103 ARG A C 1
ATOM 809 O O . ARG A 1 103 ? 11.995 10.096 12.413 1.00 37.56 103 ARG A O 1
ATOM 816 N N . SER A 1 104 ? 13.977 11.113 12.091 1.00 42.78 104 SER A N 1
ATOM 817 C CA . SER A 1 104 ? 14.278 11.449 13.474 1.00 42.78 104 SER A CA 1
ATOM 818 C C . SER A 1 104 ? 13.211 12.423 13.973 1.00 42.78 104 SER A C 1
ATOM 820 O O . SER A 1 104 ? 13.151 13.565 13.523 1.00 42.78 104 SER A O 1
ATOM 822 N N . ARG A 1 105 ? 12.356 11.970 14.887 1.00 33.75 105 ARG A N 1
ATOM 823 C CA . ARG A 1 105 ? 11.722 12.842 15.873 1.00 33.75 105 ARG A CA 1
ATOM 824 C C . ARG A 1 105 ? 11.851 12.170 17.228 1.00 33.75 105 ARG A C 1
ATOM 826 O O . ARG A 1 105 ? 11.183 11.188 17.531 1.00 33.75 105 ARG A O 1
ATOM 833 N N . SER A 1 106 ? 12.795 12.701 17.986 1.00 45.12 106 SER A N 1
ATOM 834 C CA . SER A 1 106 ? 12.891 12.624 19.430 1.00 45.12 106 SER A CA 1
ATOM 835 C C . SER A 1 106 ? 11.560 13.061 20.040 1.00 45.12 106 SER A C 1
ATOM 837 O O . SER A 1 106 ? 11.116 14.171 19.765 1.00 45.12 106 SER A O 1
ATOM 839 N N . THR A 1 107 ? 10.971 12.241 20.905 1.00 36.84 107 THR A N 1
ATOM 840 C CA . THR A 1 107 ? 10.202 12.734 22.056 1.00 36.84 107 THR A CA 1
ATOM 841 C C . THR A 1 107 ? 10.459 11.799 23.226 1.00 36.84 107 THR A C 1
ATOM 843 O O . THR A 1 107 ? 10.074 10.631 23.217 1.00 36.84 107 THR A O 1
ATOM 846 N N . GLN A 1 108 ? 11.184 12.345 24.192 1.00 42.44 108 GLN A N 1
ATOM 847 C CA . GLN A 1 108 ? 11.417 11.823 25.526 1.00 42.44 108 GLN A CA 1
ATOM 848 C C . GLN A 1 108 ? 10.153 11.964 26.400 1.00 42.44 108 GLN A C 1
ATOM 850 O O . GLN A 1 108 ? 9.308 12.811 26.111 1.00 42.44 108 GLN A O 1
ATOM 855 N N . SER A 1 109 ? 10.141 11.200 27.503 1.00 36.41 109 SER A N 1
ATOM 856 C CA . SER A 1 109 ? 9.388 11.377 28.769 1.00 36.41 109 SER A CA 1
ATOM 857 C C . SER A 1 109 ? 8.022 10.673 28.858 1.00 36.41 109 SER A C 1
ATOM 859 O O . SER A 1 109 ? 7.092 11.052 28.159 1.00 36.41 109 SER A O 1
ATOM 861 N N . LYS A 1 110 ? 7.904 9.543 29.582 1.00 33.78 110 LYS A N 1
ATOM 862 C CA . LYS A 1 110 ? 7.779 9.304 31.060 1.00 33.78 110 LYS A CA 1
ATOM 863 C C . LYS A 1 110 ? 6.293 9.085 31.448 1.00 33.78 110 LYS A C 1
ATOM 865 O O . LYS A 1 110 ? 5.448 9.465 30.640 1.00 33.78 110 LYS A O 1
ATOM 870 N N . PRO A 1 111 ? 5.929 8.416 32.566 1.00 48.91 111 PRO A N 1
ATOM 871 C CA . PRO A 1 111 ? 6.376 8.661 33.954 1.00 48.91 111 PRO A CA 1
ATOM 872 C C . PRO A 1 111 ? 7.430 7.701 34.520 1.00 48.91 111 PRO A C 1
ATOM 874 O O . PRO A 1 111 ? 7.576 6.580 33.994 1.00 48.91 111 PRO A O 1
#